Protein AF-A0A7L9WQD7-F1 (afdb_monomer_lite)

Structure (mmCIF, N/CA/C/O backbone):
data_AF-A0A7L9WQD7-F1
#
_entry.id   AF-A0A7L9WQD7-F1
#
loop_
_atom_site.group_PDB
_atom_si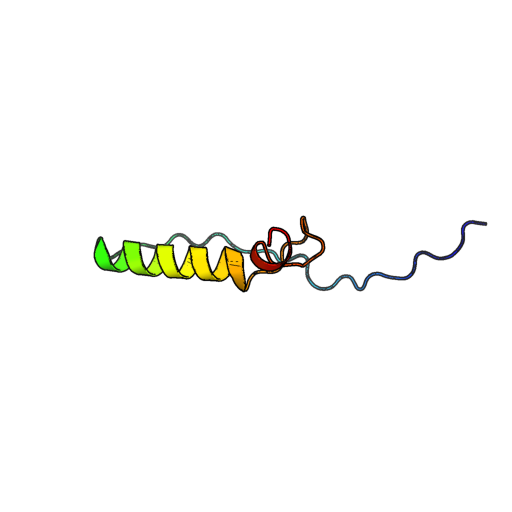te.id
_atom_site.type_symbol
_atom_site.label_atom_id
_atom_s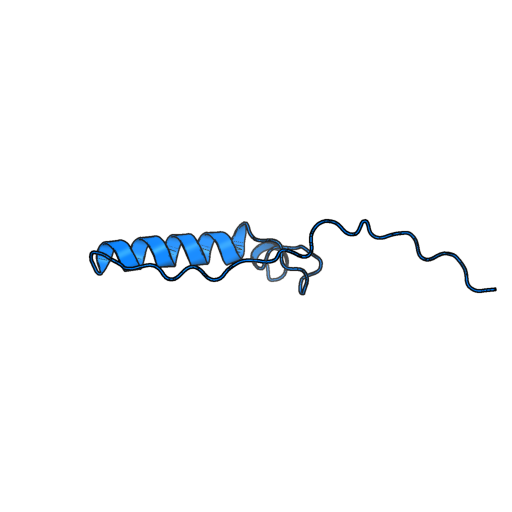ite.label_alt_id
_atom_site.label_comp_id
_atom_site.label_asym_id
_atom_site.label_entity_id
_atom_site.label_seq_id
_atom_site.pdbx_PDB_ins_code
_atom_site.Cartn_x
_atom_site.Cartn_y
_atom_site.Cartn_z
_atom_site.occupancy
_atom_site.B_iso_or_equiv
_atom_site.auth_seq_id
_atom_site.auth_comp_id
_atom_site.auth_asym_id
_atom_site.auth_atom_id
_atom_site.pdbx_PDB_model_num
ATOM 1 N N . MET A 1 1 ? 39.669 11.359 -19.706 1.00 38.16 1 MET A N 1
ATOM 2 C CA . MET A 1 1 ? 38.464 12.136 -20.068 1.00 38.16 1 MET A CA 1
ATOM 3 C C . MET A 1 1 ? 37.267 11.188 -20.064 1.00 38.16 1 MET A C 1
ATOM 5 O O . MET A 1 1 ? 37.201 10.332 -20.933 1.00 38.16 1 MET A O 1
ATOM 9 N N . ARG A 1 2 ? 36.404 11.222 -19.038 1.00 38.97 2 ARG A N 1
ATOM 10 C CA . ARG A 1 2 ? 35.202 10.362 -18.955 1.00 38.97 2 ARG A CA 1
ATOM 11 C C . ARG A 1 2 ? 34.004 11.108 -19.564 1.00 38.97 2 ARG A C 1
ATOM 13 O O . ARG A 1 2 ? 33.861 12.288 -19.246 1.00 38.97 2 ARG A O 1
ATOM 20 N N . PRO A 1 3 ? 33.173 10.471 -20.409 1.00 43.44 3 PRO A N 1
ATOM 21 C CA . PRO A 1 3 ? 32.060 11.143 -21.066 1.00 43.44 3 PRO A CA 1
ATOM 22 C C . PRO A 1 3 ? 30.927 11.426 -20.070 1.00 43.44 3 PRO A C 1
ATOM 24 O O . PRO A 1 3 ? 30.790 10.750 -19.048 1.00 43.44 3 PRO A O 1
ATOM 27 N N . GLY A 1 4 ? 30.177 12.490 -20.363 1.00 49.25 4 GLY A N 1
ATOM 28 C CA . GLY A 1 4 ? 29.227 13.147 -19.472 1.00 49.25 4 GLY A CA 1
ATOM 29 C C . GLY A 1 4 ? 28.191 12.212 -18.856 1.00 49.25 4 GLY A C 1
ATOM 30 O O . GLY A 1 4 ? 27.488 11.485 -19.552 1.00 49.25 4 GLY A O 1
ATOM 31 N N . ARG A 1 5 ? 28.064 12.291 -17.526 1.00 50.22 5 ARG A N 1
ATOM 32 C CA . ARG A 1 5 ? 26.858 11.855 -16.823 1.00 50.22 5 ARG A CA 1
ATOM 33 C C . ARG A 1 5 ? 25.730 12.782 -17.254 1.00 50.22 5 ARG A C 1
ATOM 35 O O . ARG A 1 5 ? 25.674 13.924 -16.807 1.00 50.22 5 ARG A O 1
ATOM 42 N N . THR A 1 6 ? 24.859 12.294 -18.125 1.00 47.84 6 THR A N 1
ATOM 43 C CA . THR A 1 6 ? 23.542 12.877 -18.365 1.00 47.84 6 THR A CA 1
ATOM 44 C C . THR A 1 6 ? 22.876 13.068 -17.005 1.00 47.84 6 THR A C 1
ATOM 46 O O . THR A 1 6 ? 22.757 12.117 -16.228 1.00 47.84 6 THR A O 1
ATOM 49 N N . GLY A 1 7 ? 22.544 14.315 -16.676 1.00 46.09 7 GLY A N 1
ATOM 50 C CA . GLY A 1 7 ? 21.883 14.662 -15.430 1.00 46.09 7 GLY A CA 1
ATOM 51 C C . GLY A 1 7 ? 20.525 13.981 -15.367 1.00 46.09 7 GLY A C 1
ATOM 52 O O . GLY A 1 7 ? 19.597 14.388 -16.056 1.00 46.09 7 GLY A O 1
ATOM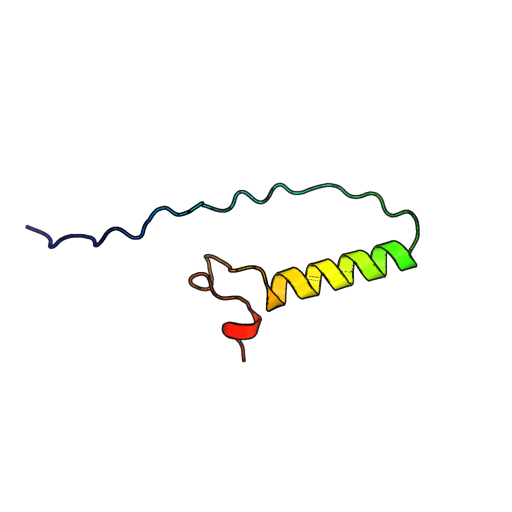 53 N N . VAL A 1 8 ? 20.412 12.948 -14.534 1.00 54.38 8 VAL A N 1
ATOM 54 C CA . VAL A 1 8 ? 19.127 12.602 -13.926 1.00 54.38 8 VAL A CA 1
ATOM 55 C C . VAL A 1 8 ? 18.704 13.835 -13.131 1.00 54.38 8 VAL A C 1
ATOM 57 O O . VAL A 1 8 ? 19.467 14.249 -12.248 1.00 54.38 8 VAL A O 1
ATOM 60 N N . PRO A 1 9 ? 17.568 14.475 -13.448 1.00 41.44 9 PRO A N 1
ATOM 61 C CA . PRO A 1 9 ? 17.103 15.584 -12.644 1.00 41.44 9 PRO A CA 1
ATOM 62 C C . PRO A 1 9 ? 16.884 15.046 -11.227 1.00 41.44 9 PRO A C 1
ATOM 64 O O . PRO A 1 9 ? 16.286 13.989 -11.017 1.00 41.44 9 PRO A O 1
ATOM 67 N N . ALA A 1 10 ? 17.483 15.732 -10.255 1.00 49.69 10 ALA A N 1
ATOM 68 C CA . ALA A 1 10 ? 17.343 15.445 -8.836 1.00 49.69 10 ALA A CA 1
ATOM 69 C C . ALA A 1 10 ? 15.930 15.847 -8.386 1.00 49.69 10 ALA A C 1
ATOM 71 O O . ALA A 1 10 ? 15.743 16.780 -7.610 1.00 49.69 10 ALA A O 1
ATOM 72 N N . GLU A 1 11 ? 14.917 15.183 -8.930 1.00 49.16 11 GLU A N 1
ATOM 73 C CA . GLU A 1 11 ? 13.524 15.431 -8.597 1.00 49.16 11 GLU A CA 1
ATOM 74 C C . GLU A 1 11 ? 13.208 14.650 -7.332 1.00 49.16 11 GLU A C 1
ATOM 76 O O . GLU A 1 11 ? 12.966 13.448 -7.351 1.00 49.16 11 GLU A O 1
ATOM 81 N N . VAL A 1 12 ? 13.279 15.383 -6.221 1.00 52.81 12 VAL A N 1
ATOM 82 C CA . VAL A 1 12 ? 12.618 15.083 -4.954 1.00 52.81 12 VAL A CA 1
ATOM 83 C C . VAL A 1 12 ? 12.907 13.664 -4.458 1.00 52.81 12 VAL A C 1
ATOM 85 O O . VAL A 1 12 ? 12.120 12.735 -4.621 1.00 52.81 12 VAL A O 1
ATOM 88 N N . GLY A 1 13 ? 14.027 13.510 -3.748 1.00 50.59 13 GLY A N 1
ATOM 89 C CA . GLY A 1 13 ? 14.168 12.422 -2.784 1.00 50.59 13 GLY A CA 1
ATOM 90 C C . GLY A 1 13 ? 13.016 12.534 -1.790 1.00 50.59 13 GLY A C 1
ATOM 91 O O . GLY A 1 13 ? 13.039 13.382 -0.898 1.00 50.59 13 GLY A O 1
ATOM 92 N N . GLN A 1 14 ? 11.969 11.748 -2.021 1.00 55.5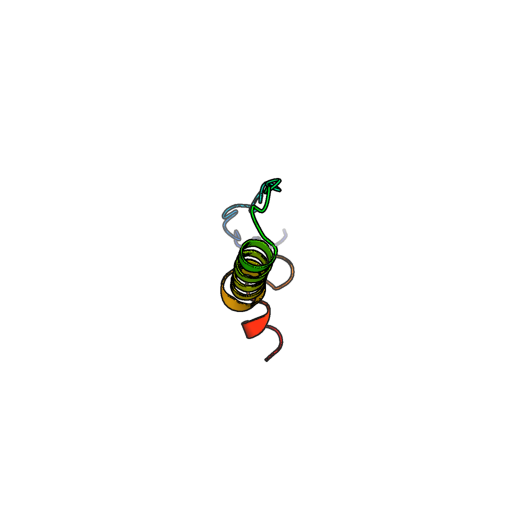6 14 GLN A N 1
ATOM 93 C CA . GLN A 1 14 ? 10.704 11.850 -1.319 1.00 55.56 14 GLN A CA 1
ATOM 94 C C . GLN A 1 14 ? 10.924 11.536 0.165 1.00 55.56 14 GLN A C 1
ATOM 96 O O . GLN A 1 14 ? 10.967 10.378 0.591 1.00 55.56 14 GLN A O 1
ATOM 101 N N . ARG A 1 15 ? 11.089 12.582 0.975 1.00 59.28 15 ARG A N 1
ATOM 102 C CA . ARG A 1 15 ? 11.097 12.469 2.431 1.00 59.28 15 ARG A CA 1
ATOM 103 C C . ARG A 1 15 ? 9.659 12.270 2.880 1.00 59.28 15 ARG A C 1
ATOM 105 O O . ARG A 1 15 ? 8.946 13.222 3.168 1.00 59.28 15 ARG A O 1
ATOM 112 N N . TYR A 1 16 ? 9.217 11.020 2.893 1.00 62.22 16 TYR A N 1
ATOM 113 C CA . TYR A 1 16 ? 7.911 10.685 3.437 1.00 62.22 16 TYR A CA 1
ATOM 114 C C . TYR A 1 16 ? 8.012 10.657 4.960 1.00 62.22 16 TYR A C 1
ATOM 116 O O . TYR A 1 16 ? 8.606 9.750 5.542 1.00 62.22 16 TYR A O 1
ATOM 124 N N . CYS A 1 17 ? 7.454 11.679 5.599 1.00 67.75 17 CYS A N 1
ATOM 125 C CA . CYS A 1 17 ? 7.306 11.722 7.046 1.00 67.75 17 CYS A CA 1
ATOM 126 C C . CYS A 1 17 ? 6.397 10.571 7.511 1.00 67.75 17 CYS A C 1
ATOM 128 O O . CYS A 1 1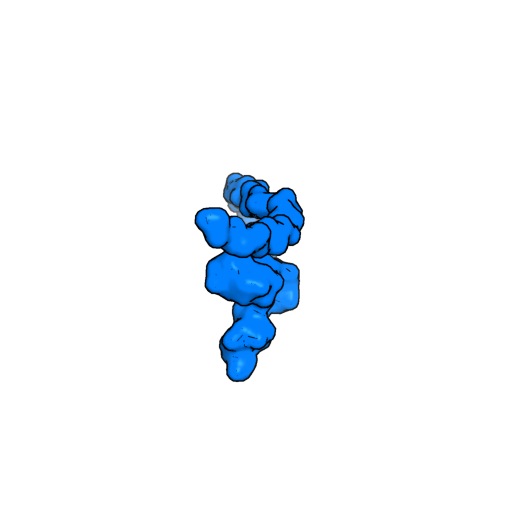7 ? 5.343 10.319 6.920 1.00 67.75 17 CYS A O 1
ATOM 130 N N . VAL A 1 18 ? 6.797 9.871 8.577 1.00 67.44 18 VAL A N 1
ATOM 131 C CA . VAL A 1 18 ? 5.946 8.872 9.236 1.00 67.44 18 VAL A CA 1
ATOM 132 C C . VAL A 1 18 ? 4.979 9.615 10.146 1.00 67.44 18 VAL A C 1
ATOM 134 O O . VAL A 1 18 ? 5.392 10.264 11.105 1.00 67.44 18 VAL A O 1
ATOM 137 N N . HIS A 1 19 ? 3.687 9.525 9.844 1.00 73.56 19 HIS A N 1
ATOM 138 C CA . HIS A 1 19 ? 2.644 10.168 10.633 1.00 73.56 19 HIS A CA 1
ATOM 139 C C . HIS A 1 19 ? 2.001 9.136 11.555 1.00 73.56 19 HIS A C 1
ATOM 141 O O . HIS A 1 19 ? 1.475 8.121 11.096 1.00 73.56 19 HIS A O 1
ATOM 147 N N . ARG A 1 20 ? 2.036 9.389 12.868 1.00 81.25 20 ARG A N 1
ATOM 148 C CA . 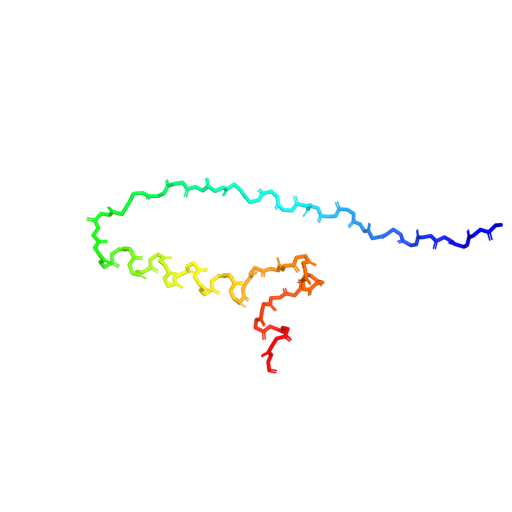ARG A 1 20 ? 1.322 8.557 13.840 1.00 81.25 20 ARG A CA 1
ATOM 149 C C . ARG A 1 20 ? -0.163 8.897 13.775 1.00 81.25 20 ARG A C 1
ATOM 151 O O . ARG A 1 20 ? -0.543 10.031 14.051 1.00 81.25 20 ARG A O 1
ATOM 158 N N . HIS A 1 21 ? -0.988 7.915 13.435 1.00 83.81 21 HIS A N 1
ATOM 159 C CA . HIS A 1 21 ? -2.435 8.073 13.339 1.00 83.81 21 HIS A CA 1
ATOM 160 C C . HIS A 1 21 ? -3.128 7.347 14.498 1.00 83.81 21 HIS A C 1
ATOM 162 O O . HIS A 1 21 ? -2.758 6.223 14.837 1.00 83.81 21 HIS A O 1
ATOM 168 N N . ARG A 1 22 ? -4.124 7.988 15.117 1.00 91.25 22 ARG A N 1
ATOM 169 C CA . ARG A 1 22 ? -5.000 7.354 16.109 1.00 91.25 22 ARG A CA 1
ATOM 170 C C . ARG A 1 22 ? -6.293 6.948 15.413 1.00 91.25 22 ARG A C 1
ATOM 172 O O . ARG A 1 22 ? -6.983 7.807 14.884 1.00 91.25 22 ARG A O 1
ATOM 179 N N . PHE A 1 23 ? -6.627 5.664 15.466 1.00 95.38 23 PHE A N 1
ATOM 180 C CA . PHE A 1 23 ? -7.897 5.168 14.945 1.00 95.38 23 PHE A CA 1
ATOM 181 C C . PHE A 1 23 ? -9.007 5.284 15.988 1.00 95.38 23 PHE A C 1
ATOM 183 O O . PHE A 1 23 ? -8.779 5.117 17.186 1.00 95.38 23 PHE A O 1
ATOM 190 N N . GLU A 1 24 ? -10.213 5.552 15.504 1.00 93.69 24 GLU A N 1
ATOM 191 C CA . GLU A 1 24 ? -11.418 5.696 16.328 1.00 93.69 24 GLU A CA 1
ATOM 192 C C . GLU A 1 24 ? -12.168 4.368 16.488 1.00 93.69 24 GLU A C 1
ATOM 194 O O . GLU A 1 24 ? -12.834 4.143 17.494 1.00 93.69 24 GLU A O 1
ATOM 199 N N . SER A 1 25 ? -12.033 3.465 15.513 1.00 97.31 25 SER A N 1
ATOM 200 C CA . SER A 1 25 ? -12.652 2.139 15.510 1.00 97.31 25 SER A CA 1
ATOM 201 C C . SER A 1 25 ? -11.859 1.159 14.641 1.00 97.31 25 SER A C 1
ATOM 203 O O . SER A 1 25 ? -11.026 1.559 13.823 1.00 97.31 25 SER A O 1
ATOM 205 N N . ILE A 1 26 ? -12.146 -0.139 14.782 1.00 97.25 26 ILE A N 1
ATOM 206 C CA . ILE A 1 26 ? -11.546 -1.193 13.946 1.00 97.25 26 ILE A CA 1
ATOM 207 C C . ILE A 1 26 ? -11.964 -1.028 12.479 1.00 97.25 26 ILE A C 1
ATOM 209 O O . ILE A 1 26 ? -11.151 -1.239 11.578 1.00 97.25 26 ILE A O 1
ATOM 213 N N . GLN A 1 27 ? -13.206 -0.613 12.217 1.00 97.75 27 GLN A N 1
ATOM 214 C CA . GLN A 1 27 ? -13.689 -0.370 10.855 1.00 97.75 27 GLN A CA 1
ATOM 215 C C . GLN A 1 27 ? -12.939 0.800 10.210 1.00 97.75 27 GLN A C 1
ATOM 217 O O . GLN A 1 27 ? -12.516 0.698 9.058 1.00 97.75 27 GLN A O 1
ATOM 222 N N . HIS A 1 28 ? -12.710 1.880 10.967 1.00 96.06 28 HIS A N 1
ATOM 223 C CA . HIS A 1 28 ? -11.903 3.006 10.503 1.00 96.06 28 HIS A CA 1
ATOM 224 C C . HIS A 1 28 ? -10.460 2.563 10.213 1.00 96.06 28 HIS A C 1
ATOM 226 O O . HIS A 1 28 ? -9.949 2.830 9.126 1.00 96.06 28 HIS A O 1
ATOM 232 N N . ALA A 1 29 ? -9.840 1.807 11.125 1.00 96.31 29 ALA A N 1
ATOM 233 C CA . ALA A 1 29 ? -8.497 1.265 10.919 1.00 96.31 29 ALA A CA 1
ATOM 234 C C . ALA A 1 29 ? -8.409 0.396 9.655 1.00 96.31 29 ALA A C 1
ATOM 236 O O . ALA A 1 29 ? -7.506 0.575 8.842 1.00 96.31 29 ALA A O 1
ATOM 237 N N . SER A 1 30 ? -9.381 -0.494 9.453 1.00 97.62 30 SER A N 1
ATOM 238 C CA . SER A 1 30 ? -9.420 -1.397 8.298 1.00 97.62 30 SER A CA 1
ATOM 239 C C . SER A 1 30 ? -9.479 -0.627 6.979 1.00 97.62 30 SER A C 1
ATOM 241 O O . SER A 1 30 ? -8.738 -0.939 6.047 1.00 97.62 30 SER A O 1
ATOM 243 N N . ARG A 1 31 ? -10.310 0.422 6.914 1.00 96.44 31 ARG A N 1
ATOM 244 C CA . ARG A 1 31 ? -10.422 1.278 5.729 1.00 96.44 31 ARG A CA 1
ATOM 245 C C . ARG A 1 31 ? -9.120 2.022 5.441 1.00 96.44 31 ARG A C 1
ATOM 247 O O . ARG A 1 31 ? -8.611 1.935 4.330 1.00 96.44 31 ARG A O 1
ATOM 254 N N . VAL A 1 32 ? -8.553 2.692 6.443 1.00 94.88 32 VAL A N 1
ATOM 255 C CA . VAL A 1 32 ? -7.316 3.471 6.272 1.00 94.88 32 VAL A CA 1
ATOM 256 C C . VAL A 1 32 ? -6.142 2.580 5.867 1.00 94.88 32 VAL A C 1
ATOM 258 O O . VAL A 1 32 ? -5.346 2.964 5.013 1.00 94.88 32 VAL A O 1
ATOM 261 N N . ILE A 1 33 ? -6.034 1.376 6.437 1.00 94.88 33 ILE A N 1
ATOM 262 C CA . ILE A 1 33 ? -5.000 0.410 6.047 1.00 94.88 33 ILE A CA 1
ATOM 263 C C . ILE A 1 33 ? -5.211 -0.048 4.599 1.00 94.88 33 ILE A C 1
ATOM 265 O O . ILE A 1 33 ? -4.250 -0.069 3.831 1.00 94.88 33 ILE A O 1
ATOM 269 N N . GLY A 1 34 ? -6.448 -0.362 4.202 1.00 97.00 34 GLY A N 1
ATOM 270 C CA . GLY A 1 34 ? -6.772 -0.724 2.819 1.00 97.00 34 GLY A CA 1
ATOM 271 C C . GLY A 1 34 ? -6.402 0.377 1.821 1.00 97.00 34 GLY A C 1
ATOM 272 O O . GLY A 1 34 ? -5.733 0.112 0.818 1.00 97.00 34 GLY A O 1
ATOM 273 N N . ASP A 1 35 ? -6.749 1.623 2.138 1.00 95.38 35 ASP A N 1
ATOM 274 C CA . ASP A 1 35 ? -6.402 2.794 1.330 1.00 95.38 35 ASP A CA 1
ATOM 275 C C . ASP A 1 35 ? -4.876 2.983 1.245 1.00 95.38 35 ASP A C 1
ATOM 277 O O . ASP A 1 35 ? -4.336 3.240 0.165 1.00 95.38 35 ASP A O 1
ATOM 281 N N . CYS A 1 36 ? -4.159 2.777 2.355 1.00 92.50 36 CYS A N 1
ATOM 282 C CA . CYS A 1 36 ? -2.697 2.841 2.409 1.00 92.50 36 CYS A CA 1
ATOM 283 C C . CYS A 1 36 ? -2.035 1.780 1.514 1.00 92.50 36 CYS A C 1
ATOM 285 O O . CYS A 1 36 ? -1.138 2.104 0.732 1.00 92.50 36 CYS A O 1
ATOM 287 N N . ILE A 1 37 ? -2.506 0.529 1.572 1.00 95.69 37 ILE A N 1
ATOM 288 C CA . ILE A 1 37 ? -2.004 -0.569 0.729 1.00 95.69 37 ILE A CA 1
ATOM 289 C C . ILE A 1 37 ? -2.255 -0.260 -0.749 1.00 95.69 37 ILE A C 1
ATOM 291 O O . ILE A 1 37 ? -1.344 -0.370 -1.572 1.00 95.69 37 ILE A O 1
ATOM 295 N N . SER A 1 38 ? -3.473 0.168 -1.090 1.00 97.06 38 SER A N 1
ATOM 296 C CA . SER A 1 38 ? -3.837 0.505 -2.468 1.00 97.06 38 SER A CA 1
ATOM 297 C C . SER A 1 38 ? -2.966 1.634 -3.022 1.00 97.06 38 SER A C 1
ATOM 299 O O . SER A 1 38 ? -2.434 1.526 -4.131 1.00 97.06 38 SER A O 1
ATOM 301 N N . PHE A 1 39 ? -2.746 2.683 -2.226 1.00 94.19 39 PHE A N 1
ATOM 302 C CA . PHE A 1 39 ? -1.856 3.784 -2.575 1.00 94.19 39 PHE A CA 1
ATOM 303 C C . PHE A 1 39 ? -0.409 3.315 -2.784 1.00 94.19 39 PHE A C 1
ATOM 305 O O . PHE A 1 39 ? 0.196 3.642 -3.806 1.00 94.19 39 PHE A O 1
ATOM 312 N N . TYR A 1 40 ? 0.140 2.517 -1.862 1.00 93.44 40 TYR A N 1
ATOM 313 C CA . TYR A 1 40 ? 1.516 2.018 -1.942 1.00 93.44 40 TYR A CA 1
ATOM 314 C C . TYR A 1 40 ? 1.757 1.162 -3.193 1.00 93.44 40 TYR A C 1
ATOM 316 O O . TYR A 1 40 ? 2.781 1.322 -3.862 1.00 93.44 40 TYR A O 1
ATOM 324 N N . ASN A 1 41 ? 0.808 0.280 -3.515 1.00 95.94 41 ASN A N 1
ATOM 325 C CA . ASN A 1 41 ? 0.946 -0.690 -4.599 1.00 95.94 41 ASN A CA 1
ATOM 326 C C . ASN A 1 41 ? 0.652 -0.111 -5.985 1.00 95.94 41 ASN A C 1
ATOM 328 O O . ASN A 1 41 ? 1.240 -0.573 -6.958 1.00 95.94 41 ASN A O 1
ATOM 332 N N . ASN A 1 42 ? -0.240 0.877 -6.090 1.00 95.94 42 ASN A N 1
ATOM 333 C CA . ASN A 1 42 ? -0.744 1.323 -7.395 1.00 95.94 42 ASN A CA 1
ATOM 334 C C . ASN A 1 42 ? -0.444 2.783 -7.727 1.00 95.94 42 ASN A C 1
ATOM 336 O O . ASN A 1 42 ? -0.608 3.180 -8.874 1.00 95.94 42 ASN A O 1
ATOM 340 N N . ARG A 1 43 ? -0.077 3.613 -6.744 1.00 93.94 43 ARG A N 1
ATOM 341 C CA . ARG A 1 43 ? 0.071 5.064 -6.958 1.00 93.94 43 ARG A CA 1
ATOM 342 C C . ARG A 1 43 ? 1.416 5.613 -6.523 1.00 93.94 43 ARG A C 1
ATOM 344 O O . ARG A 1 43 ? 1.829 6.645 -7.035 1.00 93.94 43 ARG A O 1
ATOM 351 N N . ARG A 1 44 ? 2.095 4.964 -5.575 1.00 92.06 44 ARG A N 1
ATOM 352 C CA . ARG A 1 44 ? 3.380 5.441 -5.065 1.00 92.06 44 ARG A CA 1
ATOM 353 C C . ARG A 1 44 ? 4.528 4.930 -5.942 1.00 92.06 44 ARG A C 1
ATOM 355 O O . ARG A 1 44 ? 4.791 3.728 -5.923 1.00 92.06 44 ARG A O 1
ATOM 362 N N . PRO A 1 45 ? 5.243 5.806 -6.666 1.00 92.81 45 PRO A N 1
ATOM 363 C CA . PRO A 1 45 ? 6.473 5.422 -7.338 1.00 92.81 45 PRO A CA 1
ATOM 364 C C . PRO A 1 45 ? 7.578 5.188 -6.303 1.00 92.81 45 PRO A C 1
ATOM 366 O O . PRO A 1 45 ? 7.741 5.966 -5.354 1.00 92.81 45 PRO A O 1
ATOM 369 N N . HIS A 1 46 ? 8.345 4.110 -6.474 1.00 91.69 46 HIS A N 1
ATOM 370 C CA . HIS A 1 46 ? 9.421 3.749 -5.550 1.00 91.69 46 HIS A CA 1
ATOM 371 C C . HIS A 1 46 ? 10.776 3.873 -6.227 1.00 91.69 46 HIS A C 1
ATOM 373 O O . HIS A 1 46 ? 11.021 3.272 -7.269 1.00 91.69 46 HIS A O 1
ATOM 379 N N . GLN A 1 47 ? 11.699 4.593 -5.591 1.00 91.50 47 GLN A N 1
ATOM 380 C CA . GLN A 1 47 ? 13.055 4.781 -6.109 1.00 91.50 47 GLN A CA 1
ATOM 381 C C . GLN A 1 47 ? 13.788 3.445 -6.324 1.00 91.50 47 GLN A C 1
ATOM 383 O O . GLN A 1 47 ? 14.453 3.270 -7.340 1.00 91.50 47 GLN A O 1
ATOM 388 N N . ALA A 1 48 ? 13.597 2.470 -5.425 1.00 92.38 48 ALA A N 1
ATOM 389 C CA . ALA A 1 48 ? 14.148 1.117 -5.565 1.00 92.38 48 ALA A CA 1
ATOM 390 C C . ALA A 1 48 ? 13.602 0.352 -6.788 1.00 92.38 48 ALA A C 1
ATOM 392 O O . ALA A 1 48 ? 14.237 -0.584 -7.260 1.00 92.38 48 ALA A O 1
ATOM 393 N N . LEU A 1 49 ? 12.447 0.765 -7.319 1.00 94.12 49 LEU A N 1
ATOM 394 C CA . LEU A 1 49 ? 11.805 0.186 -8.501 1.00 94.12 49 LEU A CA 1
ATOM 395 C C . LEU A 1 49 ? 11.980 1.070 -9.747 1.00 94.12 49 LEU A C 1
ATOM 397 O O . LEU A 1 49 ? 11.181 0.987 -10.682 1.00 94.12 49 LEU A O 1
ATOM 401 N N . ALA A 1 50 ? 13.013 1.920 -9.765 1.00 94.25 50 ALA A N 1
ATOM 402 C CA . ALA A 1 50 ? 13.248 2.911 -10.816 1.00 94.25 50 ALA A CA 1
ATOM 403 C C . ALA A 1 50 ? 12.032 3.832 -11.038 1.00 94.25 50 ALA A C 1
ATOM 405 O O . ALA A 1 50 ? 11.626 4.087 -12.167 1.00 94.25 50 ALA A O 1
ATOM 406 N N . MET A 1 51 ? 11.433 4.301 -9.938 1.00 93.56 51 MET A N 1
ATOM 407 C CA . MET A 1 51 ? 10.244 5.164 -9.912 1.00 93.56 51 MET A CA 1
ATOM 408 C C . MET A 1 51 ? 8.967 4.538 -10.490 1.00 93.56 51 MET A C 1
ATOM 410 O O . MET A 1 51 ? 7.992 5.247 -10.714 1.00 93.56 51 MET A O 1
ATOM 414 N N . ARG A 1 52 ? 8.919 3.212 -10.647 1.00 94.06 52 ARG A N 1
ATOM 415 C CA . ARG A 1 52 ? 7.675 2.481 -10.928 1.00 94.06 52 ARG A CA 1
ATOM 416 C C . ARG A 1 52 ? 6.923 2.145 -9.645 1.00 94.06 52 ARG A C 1
ATOM 418 O O . ARG A 1 52 ? 7.502 2.083 -8.553 1.00 94.06 52 ARG A O 1
ATOM 425 N N . THR A 1 53 ? 5.628 1.908 -9.780 1.00 96.38 53 THR A N 1
ATOM 426 C CA . THR A 1 53 ? 4.798 1.312 -8.730 1.00 96.38 53 THR A CA 1
ATOM 427 C C . THR A 1 53 ? 5.028 -0.206 -8.664 1.00 96.38 53 THR A C 1
ATOM 429 O O . THR A 1 53 ? 5.451 -0.812 -9.654 1.00 96.38 53 THR A O 1
ATOM 432 N N . PRO A 1 54 ? 4.750 -0.871 -7.528 1.00 97.12 54 PRO A N 1
ATOM 433 C CA . PRO A 1 54 ? 4.860 -2.324 -7.432 1.00 97.12 54 PRO A CA 1
ATOM 434 C C . PRO A 1 54 ? 3.955 -3.036 -8.444 1.00 97.12 54 PRO A C 1
ATOM 436 O O . PRO A 1 54 ? 4.390 -3.997 -9.070 1.00 97.12 54 PRO A O 1
ATOM 439 N N . ALA A 1 55 ? 2.743 -2.520 -8.675 1.00 97.75 55 ALA A N 1
ATOM 440 C CA . ALA A 1 55 ? 1.827 -3.056 -9.679 1.00 97.75 55 ALA A CA 1
ATOM 441 C C . ALA A 1 55 ? 2.367 -2.958 -11.118 1.00 97.75 55 ALA A C 1
ATOM 443 O O . ALA A 1 55 ? 2.001 -3.768 -11.960 1.00 97.75 55 ALA A O 1
ATOM 444 N N . GLU A 1 56 ? 3.230 -1.992 -11.431 1.00 97.06 56 GLU A N 1
ATOM 445 C CA . GLU A 1 56 ? 3.896 -1.913 -12.741 1.00 97.06 56 GLU A CA 1
ATOM 446 C C . GLU A 1 56 ? 5.139 -2.807 -12.821 1.00 97.06 56 GLU A C 1
ATOM 448 O O . GLU A 1 56 ? 5.490 -3.278 -13.900 1.00 97.06 56 GLU A O 1
ATOM 453 N N . ALA A 1 57 ? 5.829 -3.016 -11.698 1.00 96.81 57 ALA A N 1
ATOM 454 C CA . ALA A 1 57 ? 7.085 -3.758 -11.652 1.00 96.81 57 ALA A CA 1
ATOM 455 C C . ALA A 1 57 ? 6.902 -5.286 -11.591 1.00 96.81 57 ALA A C 1
ATOM 457 O O . ALA A 1 57 ? 7.767 -5.999 -12.093 1.00 96.81 57 ALA A O 1
ATOM 458 N N . PHE A 1 58 ? 5.812 -5.775 -10.987 1.00 94.50 58 PHE A N 1
ATOM 459 C CA . PHE A 1 58 ? 5.591 -7.199 -10.676 1.00 94.50 58 PHE A CA 1
ATOM 460 C C . PHE A 1 58 ? 4.327 -7.794 -11.321 1.00 94.50 58 PHE A C 1
ATOM 462 O O . PHE A 1 58 ? 3.717 -8.695 -10.749 1.00 94.50 58 PHE A O 1
ATOM 469 N N . ARG A 1 59 ? 3.905 -7.253 -12.468 1.00 78.75 59 ARG A N 1
ATOM 470 C CA . ARG A 1 59 ? 2.773 -7.781 -13.246 1.00 78.75 59 ARG A CA 1
ATOM 471 C C . ARG A 1 59 ? 2.976 -9.222 -13.695 1.00 78.75 59 ARG A C 1
ATOM 473 O O . ARG A 1 59 ? 4.118 -9.555 -14.081 1.00 78.75 59 ARG A O 1
#

Foldseek 3Di:
DDDDDPDPDPPDPDPDDDDDDDDPDPVRVVVVVVVVVCCQQQPAQDVVQVRDHVVVRPD

Secondary structure (DSSP, 8-state):
-PPP-------------------SSHHHHHHHHHHHHHHHHHT--BGGGTTB-HHHH--

Sequence (59 aa):
MRPGRTGVPAEVGQRYCVHRHRFESIQHASRVIGDCISFYNNRRPHQALAMRTPAEAFR

Radius of gyration: 17.22 Å; chains: 1; bounding box: 52×23×37 Å

InterPro domains:
  IPR001584 Integrase, catalytic core [PF13683] (17-54)
  IPR012337 Ribonuclease H-like superfamily [SSF53098] (18-58)

Organism: NCBI:txid2613965

pLDDT: mean 80.64, std 20.41, range [38.16, 97.75]